Protein AF-A0A239CK27-F1 (afdb_monomer_lite)

Foldseek 3Di:
DDDDPPVCVLVVLVVLLVLLLLQLLLLVAFAADDPVPDDPSHPADDLVCLVVLVVSLVSLLVSVCVVVVHDPVPVVVSVVSCVQFADCVGSSRGDPNVVNRSVRSSVRSVVSCCVQCVDDDPDPVRVVVSSVVSSVVSNVVD

Organism: NCBI:txid312168

Structure (mmCIF, N/CA/C/O backbone):
data_AF-A0A239CK27-F1
#
_entry.id   AF-A0A239CK27-F1
#
loop_
_atom_site.group_PDB
_atom_site.id
_atom_site.type_symbol
_atom_site.label_atom_id
_atom_site.label_alt_id
_atom_site.label_comp_id
_atom_site.label_asym_id
_atom_site.label_entity_id
_atom_site.label_seq_id
_atom_site.pdbx_PDB_ins_code
_atom_site.Cartn_x
_atom_site.Cartn_y
_atom_site.Cartn_z
_atom_site.occupancy
_atom_site.B_iso_or_equiv
_atom_site.auth_seq_id
_atom_site.auth_comp_id
_atom_site.auth_asym_id
_atom_site.auth_atom_id
_atom_site.pdbx_PDB_model_num
ATOM 1 N N . MET A 1 1 ? 7.963 12.873 -31.498 1.00 40.75 1 MET A N 1
ATOM 2 C CA . MET A 1 1 ? 8.074 13.299 -30.086 1.00 40.75 1 MET A CA 1
ATOM 3 C C . MET A 1 1 ? 6.737 13.014 -29.430 1.00 40.75 1 MET A C 1
ATOM 5 O O . MET A 1 1 ? 5.751 13.604 -29.847 1.00 40.75 1 MET A O 1
ATOM 9 N N . PHE A 1 2 ? 6.689 12.071 -28.492 1.00 43.47 2 PHE A N 1
ATOM 10 C CA . PHE A 1 2 ? 5.472 11.770 -27.738 1.00 43.47 2 PHE A CA 1
ATOM 11 C C . PHE A 1 2 ? 5.367 12.766 -26.581 1.00 43.47 2 PHE A C 1
ATOM 13 O O . PHE A 1 2 ? 6.367 13.045 -25.922 1.00 43.47 2 PHE A O 1
ATOM 20 N N . ARG A 1 3 ? 4.195 13.371 -26.395 1.00 46.59 3 ARG A N 1
ATOM 21 C CA . ARG A 1 3 ? 3.921 14.337 -25.328 1.00 46.59 3 ARG A CA 1
ATOM 22 C C . ARG A 1 3 ? 2.585 13.979 -24.706 1.00 46.59 3 ARG A C 1
ATOM 24 O O . ARG A 1 3 ? 1.640 13.694 -25.437 1.00 46.59 3 ARG A O 1
ATOM 31 N N . LEU A 1 4 ? 2.529 14.021 -23.386 1.00 59.88 4 LEU A N 1
ATOM 32 C CA . LEU A 1 4 ? 1.297 13.897 -22.623 1.00 59.88 4 LEU A CA 1
ATOM 33 C C . LEU A 1 4 ? 0.959 15.251 -21.978 1.00 59.88 4 LEU A C 1
ATOM 35 O O . LEU A 1 4 ? 1.848 16.101 -21.846 1.00 59.88 4 LEU A O 1
ATOM 39 N N . PRO A 1 5 ? -0.313 15.485 -21.616 1.00 67.62 5 PRO A N 1
ATOM 40 C CA . PRO A 1 5 ? -0.702 16.625 -20.792 1.00 67.62 5 PRO A CA 1
ATOM 41 C C . PRO A 1 5 ? 0.035 16.608 -19.448 1.00 67.62 5 PRO A C 1
ATOM 43 O O . PRO A 1 5 ? 0.343 15.538 -18.931 1.00 67.62 5 PRO A O 1
ATOM 46 N N . LYS A 1 6 ? 0.264 17.783 -18.846 1.00 66.88 6 LYS A N 1
ATOM 47 C CA . LYS A 1 6 ? 0.892 17.889 -17.513 1.00 66.88 6 LYS A CA 1
ATOM 48 C C . LYS A 1 6 ? 0.132 17.120 -16.427 1.00 66.88 6 LYS A C 1
ATOM 50 O O . LYS A 1 6 ? 0.741 16.724 -15.443 1.00 66.88 6 LYS A O 1
ATOM 55 N N . GLU A 1 7 ? -1.176 16.909 -16.587 1.00 62.81 7 GLU A N 1
ATO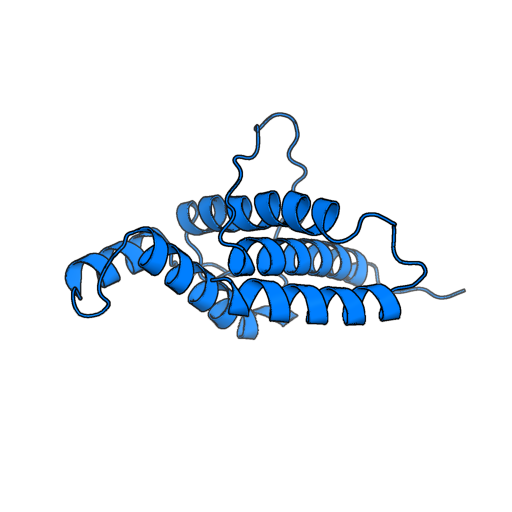M 56 C CA . GLU A 1 7 ? -1.960 16.119 -15.630 1.00 62.81 7 GLU A CA 1
ATOM 57 C C . GLU A 1 7 ? -1.492 14.653 -15.557 1.00 62.81 7 GLU A C 1
ATOM 59 O O . GLU A 1 7 ? -1.537 14.046 -14.486 1.00 62.81 7 GLU A O 1
ATOM 64 N N . ALA A 1 8 ? -0.970 14.105 -16.661 1.00 60.84 8 ALA A N 1
ATOM 65 C CA . ALA A 1 8 ? -0.536 12.713 -16.744 1.00 60.84 8 ALA A CA 1
ATOM 66 C C . ALA A 1 8 ? 0.706 12.399 -15.891 1.00 60.84 8 ALA A C 1
ATOM 68 O O . ALA A 1 8 ? 0.901 11.241 -15.534 1.00 60.84 8 ALA A O 1
ATOM 69 N N . ASP A 1 9 ? 1.518 13.397 -15.514 1.00 66.50 9 ASP A N 1
ATOM 70 C CA . ASP A 1 9 ? 2.683 13.184 -14.637 1.00 66.50 9 ASP A CA 1
ATOM 71 C C . ASP A 1 9 ? 2.257 12.576 -13.287 1.00 66.50 9 ASP A C 1
ATOM 73 O O . ASP A 1 9 ? 2.925 11.694 -12.755 1.00 66.50 9 ASP A O 1
ATOM 77 N N . THR A 1 10 ? 1.084 12.971 -12.778 1.00 63.69 10 THR A N 1
ATOM 78 C CA . THR A 1 10 ? 0.531 12.442 -11.519 1.00 63.69 10 THR A CA 1
ATOM 79 C C . THR A 1 10 ? -0.054 11.036 -11.643 1.00 63.69 10 THR A C 1
ATOM 81 O O . THR A 1 10 ? -0.171 10.326 -10.643 1.00 63.69 10 THR A O 1
ATOM 84 N N . TRP A 1 11 ? -0.412 10.614 -12.859 1.00 65.88 11 TRP A N 1
ATOM 85 C CA . TRP A 1 11 ? -0.921 9.266 -13.114 1.00 65.88 11 TRP A CA 1
ATOM 86 C C . TRP A 1 11 ? 0.196 8.236 -12.951 1.00 65.88 11 TRP A C 1
ATOM 88 O O . TRP A 1 11 ? -0.001 7.238 -12.264 1.00 65.88 11 TRP A O 1
ATOM 98 N N . PHE A 1 12 ? 1.394 8.536 -13.465 1.00 71.62 12 PHE A N 1
ATOM 99 C CA . PHE A 1 12 ? 2.560 7.663 -13.310 1.00 71.62 12 PHE A CA 1
ATOM 100 C C . PHE A 1 12 ? 2.984 7.499 -11.845 1.00 71.62 12 PHE A C 1
ATOM 102 O O . PHE A 1 12 ? 3.342 6.396 -11.433 1.00 71.62 12 PHE A O 1
ATOM 109 N N . ASP A 1 13 ? 2.900 8.563 -11.042 1.00 75.44 13 ASP A N 1
ATOM 110 C CA . ASP A 1 13 ? 3.188 8.487 -9.606 1.00 75.44 13 ASP A CA 1
ATOM 111 C C . ASP A 1 13 ? 2.176 7.581 -8.874 1.00 75.44 13 ASP A C 1
ATOM 113 O O . ASP A 1 13 ? 2.559 6.782 -8.011 1.00 75.44 13 ASP A O 1
ATOM 117 N N . PHE A 1 14 ? 0.891 7.638 -9.253 1.00 80.94 14 PHE A N 1
ATOM 118 C CA . PHE A 1 14 ? -0.123 6.737 -8.701 1.00 80.94 14 PHE A CA 1
ATOM 119 C C . PHE A 1 14 ? 0.068 5.284 -9.133 1.00 80.94 14 PHE A C 1
ATOM 121 O O . PHE A 1 14 ? -0.070 4.390 -8.301 1.00 80.94 14 PHE A O 1
ATOM 128 N N . ASP A 1 15 ? 0.435 5.041 -10.390 1.00 83.81 15 ASP A N 1
ATOM 129 C CA . ASP A 1 15 ? 0.707 3.694 -10.893 1.00 83.81 15 ASP A CA 1
ATOM 130 C C . ASP A 1 15 ? 1.864 3.046 -10.120 1.00 83.81 15 ASP A C 1
ATOM 132 O O . ASP A 1 15 ? 1.749 1.909 -9.658 1.00 83.81 15 ASP A O 1
ATOM 136 N N . ILE A 1 16 ? 2.957 3.790 -9.899 1.00 86.81 16 ILE A N 1
ATOM 137 C CA . ILE A 1 16 ? 4.102 3.328 -9.100 1.00 86.81 16 ILE A CA 1
ATOM 138 C C . ILE A 1 16 ? 3.652 2.970 -7.682 1.00 86.81 16 ILE A C 1
ATOM 140 O O . ILE A 1 16 ? 3.948 1.875 -7.195 1.00 86.81 16 ILE A O 1
ATOM 144 N N . TYR A 1 17 ? 2.915 3.868 -7.025 1.00 88.25 17 TYR A N 1
ATOM 145 C CA . TYR A 1 17 ? 2.379 3.610 -5.691 1.00 88.25 17 TYR A CA 1
ATOM 146 C C . TYR A 1 17 ? 1.486 2.365 -5.668 1.00 88.25 17 TYR A C 1
ATOM 148 O O . TYR A 1 17 ? 1.614 1.534 -4.770 1.00 88.25 17 TYR A O 1
ATOM 156 N N . TYR A 1 18 ? 0.607 2.214 -6.659 1.00 90.31 18 TYR A N 1
ATOM 157 C CA . TYR A 1 18 ? -0.327 1.101 -6.756 1.00 90.31 18 TYR A CA 1
ATOM 158 C C . TYR A 1 18 ? 0.397 -0.241 -6.913 1.00 90.31 18 TYR A C 1
ATOM 160 O O . TYR A 1 18 ? 0.086 -1.180 -6.180 1.00 90.31 18 TYR A O 1
ATOM 168 N N . PHE A 1 19 ? 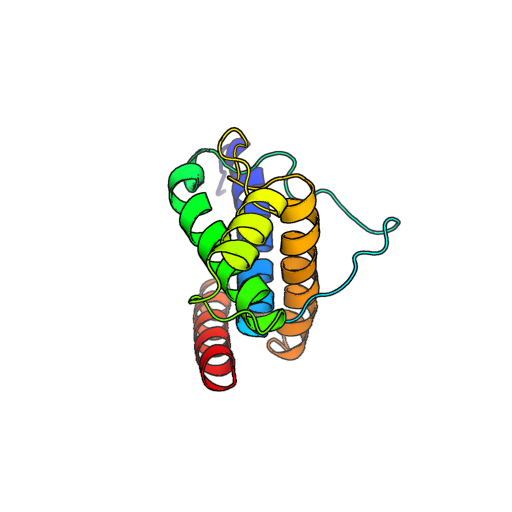1.400 -0.342 -7.791 1.00 92.81 19 PHE A N 1
ATOM 169 C CA . PHE A 1 19 ? 2.180 -1.576 -7.945 1.00 92.81 19 PHE A CA 1
ATOM 170 C C . PHE A 1 19 ? 2.912 -1.961 -6.655 1.00 92.81 19 PHE A C 1
ATOM 172 O O . PHE A 1 19 ? 2.864 -3.125 -6.246 1.00 92.81 19 PHE A O 1
ATOM 179 N N . CYS A 1 20 ? 3.528 -0.990 -5.978 1.00 93.50 20 CYS A N 1
ATOM 180 C CA . CYS A 1 20 ? 4.139 -1.205 -4.669 1.00 93.50 20 CYS A CA 1
ATOM 181 C C . CYS A 1 20 ? 3.094 -1.672 -3.643 1.00 93.50 20 CYS A C 1
ATOM 183 O O . CYS A 1 20 ? 3.282 -2.679 -2.966 1.00 93.50 20 CYS A O 1
ATOM 185 N N . LEU A 1 21 ? 1.949 -0.995 -3.561 1.00 93.88 21 LEU A N 1
ATOM 186 C CA . LEU A 1 21 ? 0.882 -1.350 -2.631 1.00 93.88 21 LEU A CA 1
ATOM 187 C C . LEU A 1 21 ? 0.382 -2.783 -2.838 1.00 93.88 21 LEU A C 1
ATOM 189 O O . LEU A 1 21 ? 0.272 -3.536 -1.871 1.00 93.88 21 LEU A O 1
ATOM 193 N N . ILE A 1 22 ? 0.097 -3.173 -4.081 1.00 95.25 22 ILE A N 1
ATOM 194 C CA . ILE A 1 22 ? -0.391 -4.517 -4.401 1.00 95.25 22 ILE A CA 1
ATOM 195 C C . ILE A 1 22 ? 0.654 -5.581 -4.043 1.00 95.25 22 ILE A C 1
ATOM 197 O O . ILE A 1 22 ? 0.298 -6.575 -3.412 1.00 95.25 22 ILE A O 1
ATOM 201 N N . ALA A 1 23 ? 1.937 -5.356 -4.343 1.00 95.69 23 ALA A N 1
ATOM 202 C CA . ALA A 1 23 ? 3.008 -6.277 -3.955 1.00 95.69 23 ALA A CA 1
ATOM 203 C C . ALA A 1 23 ? 3.085 -6.469 -2.428 1.00 95.69 23 ALA A C 1
ATOM 205 O O . ALA A 1 23 ? 3.135 -7.600 -1.936 1.00 95.69 23 ALA A O 1
ATOM 206 N N . GLY A 1 24 ? 3.026 -5.369 -1.670 1.00 95.00 24 GLY A N 1
ATOM 207 C CA . GLY A 1 24 ? 3.059 -5.401 -0.209 1.00 95.00 24 GLY A CA 1
ATOM 208 C C . GLY A 1 24 ? 1.827 -6.060 0.409 1.00 95.00 24 GLY A C 1
ATOM 209 O O . GLY A 1 24 ? 1.964 -6.884 1.312 1.00 95.00 24 GLY A O 1
ATOM 210 N N . LEU A 1 25 ? 0.625 -5.755 -0.092 1.00 95.00 25 LEU A N 1
ATOM 211 C CA . LEU A 1 25 ? -0.624 -6.376 0.363 1.00 95.00 25 LEU A CA 1
ATOM 212 C C . LEU A 1 25 ? -0.660 -7.876 0.061 1.00 95.00 25 LEU A C 1
ATOM 214 O O . LEU A 1 25 ? -1.043 -8.658 0.935 1.00 95.00 25 LEU A O 1
ATOM 218 N N . SER A 1 26 ? -0.227 -8.286 -1.135 1.00 94.50 26 SER A N 1
ATOM 219 C CA . SER A 1 26 ? -0.151 -9.699 -1.509 1.00 94.50 26 SER A CA 1
ATOM 220 C C . SER A 1 26 ? 0.786 -10.465 -0.583 1.00 94.50 26 SER A C 1
ATOM 222 O O . SER A 1 26 ? 0.343 -11.433 0.027 1.00 94.50 26 SER A O 1
ATOM 224 N N . LYS A 1 27 ? 2.018 -9.984 -0.352 1.00 94.44 27 LYS A N 1
ATOM 225 C CA . LYS A 1 27 ? 2.933 -10.625 0.614 1.00 94.44 27 LYS A CA 1
ATOM 226 C C . LYS A 1 27 ? 2.474 -10.473 2.069 1.00 94.44 27 LYS A C 1
ATOM 228 O O . LYS A 1 27 ? 2.846 -11.259 2.931 1.00 94.44 27 LYS A O 1
ATOM 233 N N . GLY A 1 28 ? 1.684 -9.445 2.370 1.00 94.00 28 GLY A N 1
ATOM 234 C CA . GLY A 1 28 ? 1.387 -9.035 3.739 1.00 94.00 28 GLY A CA 1
ATOM 235 C C . GLY A 1 28 ? 2.567 -8.371 4.447 1.00 94.00 28 GLY A C 1
ATOM 236 O O . GLY A 1 28 ? 2.606 -8.375 5.677 1.00 94.00 28 GLY A O 1
ATOM 237 N N . LEU A 1 29 ? 3.516 -7.791 3.713 1.00 93.88 29 LEU A N 1
ATOM 238 C CA . LEU A 1 29 ? 4.683 -7.128 4.292 1.00 93.88 29 LEU A CA 1
ATOM 239 C C . LEU A 1 29 ? 4.372 -5.657 4.591 1.00 93.88 29 LEU A C 1
ATOM 241 O O . LEU A 1 29 ? 3.906 -4.927 3.720 1.00 93.88 29 LEU A O 1
ATOM 245 N N . LYS A 1 30 ? 4.634 -5.229 5.830 1.00 92.94 30 LYS A N 1
ATOM 246 C CA . LYS A 1 30 ? 4.542 -3.826 6.254 1.00 92.94 30 LYS A CA 1
ATOM 247 C C . LYS A 1 30 ? 5.917 -3.373 6.681 1.00 92.94 30 LYS A C 1
ATOM 249 O O . LYS A 1 30 ? 6.503 -4.010 7.546 1.00 92.94 30 LYS A O 1
ATOM 254 N N . GLU A 1 31 ? 6.346 -2.235 6.165 1.00 91.06 31 GLU A N 1
ATOM 255 C CA . GLU A 1 31 ? 7.614 -1.635 6.552 1.00 91.06 31 GLU A CA 1
ATOM 256 C C . GLU A 1 31 ? 7.419 -0.193 6.980 1.00 91.06 31 GLU A C 1
ATOM 258 O O . GLU A 1 31 ? 6.728 0.589 6.319 1.00 91.06 31 GLU A O 1
ATOM 263 N N . ALA A 1 32 ? 8.027 0.166 8.108 1.00 85.50 32 ALA A N 1
ATOM 264 C CA . ALA A 1 32 ? 7.984 1.532 8.600 1.00 85.50 32 ALA A CA 1
ATOM 265 C C . ALA A 1 32 ? 8.735 2.457 7.635 1.00 85.50 32 ALA A C 1
ATOM 267 O O . ALA A 1 32 ? 9.805 2.119 7.137 1.00 85.50 32 ALA A O 1
ATOM 268 N N . MET A 1 33 ? 8.181 3.642 7.391 1.00 72.38 33 MET A N 1
ATOM 269 C CA . MET A 1 33 ? 8.884 4.690 6.658 1.00 72.38 33 MET A CA 1
ATOM 270 C C . MET A 1 33 ? 9.615 5.589 7.663 1.00 72.38 33 MET A C 1
ATOM 272 O O . MET A 1 33 ? 8.943 6.261 8.453 1.00 72.38 33 MET A O 1
ATOM 276 N N . PRO A 1 34 ? 10.958 5.618 7.683 1.00 65.94 34 PRO A N 1
ATOM 277 C CA . PRO A 1 34 ? 11.684 6.602 8.473 1.00 65.94 34 PRO A CA 1
ATOM 278 C C . PRO A 1 34 ? 11.394 8.002 7.913 1.00 65.94 34 PRO A C 1
ATOM 280 O O . PRO A 1 34 ? 11.600 8.266 6.732 1.00 65.94 34 PRO A O 1
ATOM 283 N N . GLY A 1 35 ? 10.895 8.906 8.761 1.00 59.38 35 GLY A N 1
ATOM 284 C CA . GLY A 1 35 ? 10.354 10.210 8.344 1.00 59.38 35 GLY A CA 1
ATOM 285 C C . GLY A 1 35 ? 11.343 11.166 7.661 1.00 59.38 35 GLY A C 1
ATOM 286 O O . GLY A 1 35 ? 10.920 12.196 7.150 1.00 59.38 35 GLY A O 1
ATOM 287 N N . SER A 1 36 ? 12.639 10.847 7.637 1.00 55.91 36 SER A N 1
ATOM 288 C CA . SER A 1 36 ? 13.686 11.651 6.996 1.00 55.91 36 SER A CA 1
ATOM 289 C C . SER A 1 36 ? 13.873 11.376 5.498 1.00 55.91 36 SER A C 1
ATOM 291 O O . SER A 1 36 ? 14.532 12.170 4.835 1.00 55.91 36 SER A O 1
ATOM 293 N N . GLU A 1 37 ? 13.308 10.290 4.954 1.00 56.44 37 GLU A N 1
ATOM 294 C CA . GLU A 1 37 ? 13.497 9.873 3.548 1.00 56.44 37 GLU A CA 1
ATOM 295 C C . GLU A 1 37 ? 12.169 9.592 2.823 1.00 56.44 37 GLU A C 1
ATOM 297 O O . GLU A 1 37 ? 12.077 8.722 1.958 1.00 56.44 37 GLU A O 1
ATOM 302 N N . VAL A 1 38 ? 11.109 10.325 3.171 1.00 60.25 38 VAL A N 1
ATOM 303 C CA . VAL A 1 38 ? 9.798 10.174 2.529 1.00 60.25 38 VAL A CA 1
ATOM 304 C C . VAL A 1 38 ? 9.595 11.300 1.525 1.00 60.25 38 VAL A C 1
ATOM 306 O O . VAL A 1 38 ? 9.557 12.473 1.886 1.00 60.25 38 VAL A O 1
ATOM 309 N N . ARG A 1 39 ? 9.453 10.942 0.247 1.00 58.28 39 ARG A N 1
ATOM 310 C CA . ARG A 1 39 ? 8.885 11.837 -0.762 1.00 58.28 39 ARG A CA 1
ATOM 311 C C . ARG A 1 39 ? 7.384 11.590 -0.805 1.00 58.28 39 ARG A C 1
ATOM 313 O O . ARG A 1 39 ? 6.968 10.451 -1.010 1.00 58.28 39 ARG A O 1
ATOM 320 N N . ASP A 1 40 ? 6.589 12.646 -0.678 1.00 59.72 40 ASP A N 1
ATOM 321 C CA . ASP A 1 40 ? 5.163 12.570 -0.985 1.00 59.72 40 ASP A CA 1
ATOM 322 C C . ASP A 1 40 ? 5.012 12.230 -2.472 1.00 59.72 40 ASP A C 1
ATOM 324 O O . ASP A 1 40 ? 5.235 13.072 -3.343 1.00 59.72 40 ASP A O 1
ATOM 328 N N . LEU A 1 41 ? 4.708 10.965 -2.772 1.00 53.91 41 LEU A N 1
ATOM 329 C CA . LEU A 1 41 ? 4.473 10.514 -4.145 1.00 53.91 41 LEU A CA 1
ATOM 330 C C . LEU A 1 41 ? 3.133 11.045 -4.666 1.00 53.91 41 LEU A C 1
ATOM 332 O O . LEU A 1 41 ? 3.015 11.389 -5.833 1.00 53.91 41 LEU A O 1
ATOM 336 N N . ILE A 1 42 ? 2.121 11.137 -3.798 1.00 59.09 42 ILE A N 1
ATOM 337 C CA . ILE A 1 42 ? 0.762 11.529 -4.171 1.00 59.09 42 ILE A CA 1
ATOM 338 C C . ILE A 1 42 ? 0.208 12.477 -3.107 1.00 59.09 42 ILE A C 1
ATOM 340 O O . ILE A 1 42 ? -0.146 12.058 -2.009 1.00 59.09 42 ILE A O 1
ATOM 344 N N . LEU A 1 43 ? 0.072 13.759 -3.449 1.00 57.53 43 LEU A N 1
ATOM 345 C CA . LEU A 1 43 ? -0.583 14.742 -2.575 1.00 57.53 43 LEU A CA 1
ATOM 346 C C . LEU A 1 43 ? -2.110 14.554 -2.533 1.00 57.53 43 LEU A C 1
ATOM 348 O O . LEU A 1 43 ? -2.764 15.016 -1.598 1.00 57.53 43 LEU A O 1
ATOM 352 N N . ARG A 1 44 ? -2.699 13.923 -3.563 1.00 63.91 44 ARG A N 1
ATOM 353 C CA . ARG A 1 44 ? -4.146 13.674 -3.690 1.00 63.91 44 ARG A CA 1
ATOM 354 C C . ARG A 1 44 ? -4.424 12.394 -4.470 1.00 63.91 44 ARG A C 1
ATOM 356 O O . ARG A 1 44 ? -3.918 12.236 -5.573 1.00 63.91 44 ARG A O 1
ATOM 363 N N . PHE A 1 45 ? -5.277 11.528 -3.926 1.00 69.19 45 PHE A N 1
ATOM 364 C CA . PHE A 1 45 ? -5.778 10.350 -4.637 1.00 69.19 45 PHE A CA 1
ATOM 365 C C . PHE A 1 45 ? -6.422 10.775 -5.979 1.00 69.19 45 PHE A C 1
ATOM 367 O O . PHE A 1 45 ? -7.282 11.667 -5.947 1.00 69.19 45 PHE A O 1
ATOM 374 N N . PRO A 1 46 ? -6.040 10.195 -7.136 1.00 75.88 46 PRO A N 1
ATOM 375 C CA . PRO A 1 46 ? -6.557 10.637 -8.432 1.00 75.88 46 PRO A CA 1
ATOM 376 C C . PRO A 1 46 ? -8.073 10.445 -8.526 1.00 75.88 46 PRO A C 1
ATOM 378 O O . PRO A 1 46 ? -8.607 9.398 -8.146 1.00 75.88 46 PRO A O 1
ATOM 381 N N . GLN A 1 47 ? -8.791 11.460 -9.015 1.00 74.06 47 GLN A N 1
ATOM 382 C CA . GLN A 1 47 ? -10.259 11.433 -9.044 1.00 74.06 47 GLN A CA 1
ATOM 383 C C . GLN A 1 47 ? -10.797 10.336 -9.966 1.00 74.06 47 GLN A C 1
ATOM 385 O O . GLN A 1 47 ? -11.832 9.735 -9.680 1.00 74.06 47 GLN A O 1
ATOM 390 N N . GLU A 1 48 ? -10.067 10.050 -11.035 1.00 75.75 48 GLU A N 1
ATOM 391 C CA . GLU A 1 48 ? -10.357 9.044 -12.048 1.00 75.75 48 GLU A CA 1
ATOM 392 C C . GLU A 1 48 ? -10.426 7.636 -11.445 1.00 75.75 48 GLU A C 1
ATOM 394 O O . GLU A 1 48 ? -11.207 6.803 -11.905 1.00 75.75 48 GLU A O 1
ATOM 399 N N . TYR A 1 49 ? -9.678 7.393 -10.362 1.00 75.25 49 TYR A N 1
ATOM 400 C CA . TYR A 1 49 ? -9.646 6.111 -9.661 1.00 75.25 49 TYR A CA 1
ATOM 401 C C . TYR A 1 49 ? -10.571 6.052 -8.438 1.00 75.25 49 TYR A C 1
ATOM 403 O O . TYR A 1 49 ? -10.545 5.085 -7.670 1.00 75.25 49 TYR A O 1
ATOM 411 N N . ARG A 1 50 ? -11.399 7.081 -8.201 1.00 76.88 50 ARG A N 1
ATOM 412 C CA . ARG A 1 50 ? -12.242 7.168 -6.992 1.00 76.88 50 ARG A CA 1
ATOM 413 C C . ARG A 1 50 ? -13.243 6.016 -6.881 1.00 76.88 50 ARG A C 1
ATOM 415 O O . ARG A 1 50 ? -13.614 5.639 -5.773 1.00 76.88 50 ARG A O 1
ATOM 422 N N . ALA A 1 51 ? -13.671 5.433 -8.000 1.00 79.56 51 ALA A N 1
ATOM 423 C CA . ALA A 1 51 ? -14.524 4.245 -7.979 1.00 79.56 51 ALA A CA 1
ATOM 424 C C . ALA A 1 51 ? -13.767 3.008 -7.455 1.00 79.56 51 ALA A C 1
ATOM 426 O O . ALA A 1 51 ? -14.326 2.198 -6.715 1.00 79.56 51 ALA A O 1
ATOM 427 N N . GLN A 1 52 ? -12.484 2.893 -7.797 1.00 83.25 52 GLN A N 1
ATOM 428 C CA . GLN A 1 52 ? -11.593 1.791 -7.447 1.00 83.25 52 GLN A CA 1
ATOM 429 C C . GLN A 1 52 ? -11.005 1.936 -6.038 1.00 83.25 52 GLN A C 1
ATOM 431 O O . GLN A 1 52 ? -10.588 0.934 -5.458 1.00 83.25 52 GLN A O 1
ATOM 436 N N . SER A 1 53 ? -11.026 3.134 -5.438 1.00 81.12 53 SER A N 1
ATOM 437 C CA . SER A 1 53 ? -10.528 3.349 -4.070 1.00 81.12 53 SER A CA 1
ATOM 438 C C . SER A 1 53 ? -11.215 2.434 -3.054 1.00 81.12 53 SER A C 1
ATOM 440 O O . SER A 1 53 ? -10.551 1.871 -2.194 1.00 81.12 53 SER A O 1
ATOM 442 N N . LYS A 1 54 ? -12.518 2.165 -3.213 1.00 84.88 54 LYS A N 1
ATOM 443 C CA . LYS A 1 54 ? -13.257 1.215 -2.363 1.00 84.88 54 LYS A CA 1
ATOM 444 C C . LYS A 1 54 ? -12.684 -0.201 -2.414 1.00 84.88 54 LYS A C 1
ATOM 446 O O . LYS A 1 54 ? -12.668 -0.881 -1.394 1.00 84.88 54 LYS A O 1
ATOM 451 N N . ILE A 1 55 ? -12.216 -0.641 -3.582 1.00 88.12 55 ILE A N 1
ATOM 452 C CA . ILE A 1 55 ? -11.624 -1.972 -3.765 1.00 88.12 55 ILE A CA 1
ATOM 453 C C . ILE A 1 55 ? -10.273 -2.029 -3.053 1.00 88.12 55 ILE A C 1
ATOM 455 O O . ILE A 1 55 ? -10.029 -2.956 -2.287 1.00 88.12 55 ILE A O 1
ATOM 459 N N . ILE A 1 56 ? -9.428 -1.015 -3.254 1.00 87.44 56 ILE A N 1
ATOM 460 C CA . ILE A 1 56 ? -8.124 -0.903 -2.586 1.00 87.44 56 ILE A CA 1
ATOM 461 C C . ILE A 1 56 ? -8.307 -0.911 -1.065 1.00 87.44 56 ILE A C 1
ATOM 463 O O . ILE A 1 56 ? -7.673 -1.690 -0.355 1.00 87.44 56 ILE A O 1
ATOM 467 N N . THR A 1 57 ? -9.238 -0.098 -0.576 1.00 87.69 57 THR A N 1
ATOM 468 C CA . THR A 1 57 ? -9.583 0.004 0.839 1.00 87.69 57 THR A CA 1
ATOM 469 C C . THR A 1 57 ? -10.118 -1.313 1.402 1.00 87.69 57 THR A C 1
ATOM 471 O O . THR A 1 57 ? -9.727 -1.709 2.498 1.00 87.69 57 THR A O 1
ATOM 474 N N . ALA A 1 58 ? -10.959 -2.038 0.658 1.00 88.88 58 ALA A N 1
ATOM 475 C CA . ALA A 1 58 ? -11.459 -3.347 1.075 1.00 88.88 58 ALA A CA 1
ATOM 476 C C . ALA A 1 58 ? -10.344 -4.405 1.149 1.00 88.88 58 ALA A C 1
ATOM 478 O O . ALA A 1 58 ? -10.308 -5.183 2.102 1.00 88.88 58 ALA A O 1
ATOM 479 N N . LEU A 1 59 ? -9.420 -4.420 0.181 1.00 90.81 59 LEU A N 1
ATOM 480 C CA . LEU A 1 59 ? -8.261 -5.321 0.182 1.00 90.81 59 LEU A CA 1
ATOM 481 C C . LEU A 1 59 ? -7.344 -5.054 1.379 1.00 90.81 59 LEU A C 1
ATOM 483 O O . LEU A 1 59 ? -6.954 -5.987 2.080 1.00 90.81 59 LEU A O 1
ATOM 487 N N . PHE A 1 60 ? -7.047 -3.781 1.639 1.00 92.62 60 PHE A N 1
ATOM 488 C CA . PHE A 1 60 ? -6.280 -3.355 2.805 1.00 92.62 60 PHE A CA 1
ATOM 489 C C . PHE A 1 60 ? -6.959 -3.772 4.116 1.00 92.62 60 PHE A C 1
ATOM 491 O O . PHE A 1 60 ? -6.328 -4.410 4.958 1.00 92.62 60 PHE A O 1
ATOM 498 N N . LEU A 1 61 ? -8.253 -3.476 4.267 1.00 91.12 61 LEU A N 1
ATOM 499 C CA . LEU A 1 61 ? -9.007 -3.802 5.475 1.00 91.12 61 LEU A CA 1
ATOM 500 C C . LEU A 1 61 ? -9.031 -5.311 5.734 1.00 91.12 61 LEU A C 1
ATOM 502 O O . LEU A 1 61 ? -8.813 -5.736 6.865 1.00 91.12 61 LEU A O 1
ATOM 506 N N . LYS A 1 62 ? -9.256 -6.116 4.688 1.00 90.56 62 LYS A N 1
ATOM 507 C CA . LYS A 1 62 ? -9.194 -7.577 4.786 1.00 90.56 62 LYS A CA 1
ATOM 508 C C . LYS A 1 62 ? -7.837 -8.017 5.339 1.00 90.56 62 LYS A C 1
ATOM 510 O O . LYS A 1 62 ? -7.795 -8.762 6.310 1.00 90.56 62 LYS A O 1
ATOM 515 N N . LYS A 1 63 ? -6.737 -7.506 4.773 1.00 91.62 63 LYS A N 1
ATOM 516 C CA . LYS A 1 63 ? -5.383 -7.886 5.198 1.00 91.62 63 LYS A CA 1
ATOM 517 C C . LYS A 1 63 ? -5.086 -7.484 6.648 1.00 91.62 63 LYS A C 1
ATOM 519 O O . LYS A 1 63 ? -4.428 -8.239 7.360 1.00 91.62 63 LYS A O 1
ATOM 524 N N . GLU A 1 64 ? -5.575 -6.329 7.102 1.00 91.62 64 GLU A N 1
ATOM 525 C CA . GLU A 1 64 ? -5.437 -5.917 8.506 1.00 91.62 64 GLU A CA 1
ATOM 526 C C . GLU A 1 64 ? -6.247 -6.809 9.453 1.00 91.62 64 GLU A C 1
ATOM 528 O O . GLU A 1 64 ? -5.717 -7.224 10.480 1.00 91.62 64 GLU A O 1
ATOM 533 N N . LEU A 1 65 ? -7.492 -7.148 9.105 1.00 90.06 65 LEU A N 1
ATOM 534 C CA . LEU A 1 65 ? -8.318 -8.058 9.906 1.00 90.06 65 LEU A CA 1
ATOM 535 C C . LEU A 1 65 ? -7.681 -9.450 10.014 1.00 90.06 65 LEU A C 1
ATOM 537 O O . LEU A 1 65 ? -7.582 -9.985 11.121 1.00 90.06 65 LEU A O 1
ATOM 541 N N . ASP A 1 66 ? -7.177 -9.980 8.895 1.00 88.69 66 ASP A N 1
ATOM 542 C CA . ASP A 1 66 ? -6.464 -11.260 8.846 1.00 88.69 66 ASP A CA 1
ATOM 543 C C . ASP A 1 66 ? -5.233 -11.232 9.773 1.00 88.69 66 ASP A C 1
ATOM 545 O O . ASP A 1 66 ? -5.034 -12.137 10.584 1.00 88.69 66 ASP A O 1
ATOM 549 N N . LYS A 1 67 ? -4.434 -10.153 9.733 1.00 86.38 67 LYS A N 1
ATOM 550 C CA . LYS A 1 67 ? -3.265 -9.981 10.617 1.00 86.38 67 LYS A CA 1
ATOM 551 C C . LYS A 1 67 ? -3.613 -9.859 12.095 1.00 86.38 67 LYS A C 1
ATOM 553 O O . LYS A 1 67 ? -2.822 -10.275 12.937 1.00 86.38 67 LYS A O 1
ATOM 558 N N . MET A 1 68 ? -4.754 -9.258 12.418 1.00 85.50 68 MET A N 1
ATOM 559 C CA . MET A 1 68 ? -5.224 -9.143 13.798 1.00 85.50 68 MET A CA 1
ATOM 560 C C . MET A 1 68 ? -5.804 -10.464 14.327 1.00 85.50 68 MET A C 1
ATOM 562 O O . MET A 1 68 ? -6.127 -10.544 15.510 1.00 85.50 68 MET A O 1
ATOM 566 N N . GLY A 1 69 ? -5.949 -11.492 13.479 1.00 85.06 69 GLY A N 1
ATOM 567 C CA . GLY A 1 69 ? -6.591 -12.756 13.846 1.00 85.06 69 GLY A CA 1
ATOM 568 C C . GLY A 1 69 ? -8.073 -12.586 14.191 1.00 85.06 69 GLY A C 1
ATOM 569 O O . GLY A 1 69 ? -8.637 -13.397 14.925 1.00 85.06 69 GLY A O 1
ATOM 570 N N . VAL A 1 70 ? -8.699 -11.508 13.712 1.00 80.69 70 VAL A N 1
ATOM 571 C CA . VAL A 1 70 ? -10.090 -11.179 14.027 1.00 80.69 70 VAL A CA 1
ATOM 572 C C . VAL A 1 70 ? -10.994 -12.018 13.141 1.00 80.69 70 VAL A C 1
ATOM 574 O O . VAL A 1 70 ? -10.997 -11.872 11.919 1.00 80.69 70 VAL A O 1
ATOM 577 N N . SER A 1 71 ? -11.803 -12.878 13.760 1.00 79.06 71 SER A N 1
ATOM 578 C CA . SER A 1 71 ? -12.888 -13.544 13.043 1.00 79.06 71 SER A CA 1
ATOM 579 C C . SER A 1 71 ? -13.881 -12.500 12.538 1.00 79.06 71 SER A C 1
ATOM 581 O O . SER A 1 71 ? -14.305 -11.622 13.290 1.00 79.06 71 SER A O 1
ATOM 583 N N . LEU A 1 72 ? -14.323 -12.635 11.286 1.00 76.69 72 LEU A N 1
ATOM 584 C CA . LEU A 1 72 ? -15.385 -11.794 10.718 1.00 76.69 72 LEU A CA 1
ATOM 585 C C . LEU A 1 72 ? -16.720 -11.928 11.475 1.00 76.69 72 LEU A C 1
ATOM 587 O O . LEU A 1 72 ? -17.614 -11.095 11.317 1.00 76.69 72 LEU A O 1
ATOM 591 N N . GLU A 1 73 ? -16.858 -12.962 12.305 1.00 81.75 73 GLU A N 1
ATOM 592 C CA . GLU A 1 73 ? -18.004 -13.166 13.190 1.00 81.75 73 GLU A CA 1
ATOM 593 C C . GLU A 1 73 ? -17.993 -12.210 14.393 1.00 81.75 73 GLU A C 1
ATOM 595 O O . GLU A 1 73 ? -19.059 -11.874 14.918 1.00 81.75 73 GLU A O 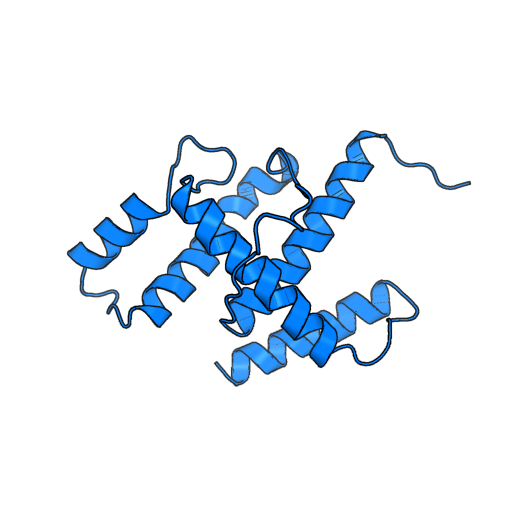1
ATOM 600 N N . ASP A 1 74 ? -16.821 -11.697 14.787 1.00 85.69 74 ASP A N 1
ATOM 601 C CA . ASP A 1 74 ? -16.695 -10.656 15.807 1.00 85.69 74 ASP A CA 1
ATOM 602 C C . ASP A 1 74 ? -17.030 -9.283 15.214 1.00 85.69 74 ASP A C 1
ATOM 604 O O . ASP A 1 74 ? -16.184 -8.434 14.915 1.00 85.69 74 ASP A O 1
ATOM 608 N N . ARG A 1 75 ? -18.337 -9.060 15.061 1.00 86.56 75 ARG A N 1
ATOM 609 C CA . ARG A 1 75 ? -18.899 -7.828 14.500 1.00 86.56 75 ARG A CA 1
ATOM 610 C C . ARG A 1 75 ? -18.435 -6.575 15.233 1.00 86.56 75 ARG A C 1
ATOM 612 O O . ARG A 1 75 ? -18.369 -5.519 14.607 1.00 86.56 75 ARG A O 1
ATOM 619 N N . LYS A 1 76 ? -18.156 -6.665 16.537 1.00 89.06 76 LYS A N 1
ATOM 620 C CA . LYS A 1 76 ? -17.737 -5.504 17.323 1.00 89.06 76 LYS A CA 1
ATOM 621 C C . LYS A 1 76 ? -16.331 -5.084 16.909 1.00 89.06 76 LYS A C 1
ATOM 623 O O . LYS A 1 76 ? -16.151 -3.942 16.490 1.00 89.06 76 LYS A O 1
ATOM 628 N N . THR A 1 77 ? -15.383 -6.015 16.944 1.00 85.31 77 THR A N 1
ATOM 629 C CA . THR A 1 77 ? -13.985 -5.745 16.585 1.00 85.31 77 THR A CA 1
ATOM 630 C C . THR A 1 77 ? -13.853 -5.362 15.112 1.00 85.31 77 THR A C 1
ATOM 632 O O . THR A 1 77 ? -13.160 -4.402 14.781 1.00 85.31 77 THR A O 1
ATOM 635 N N . VAL A 1 78 ? -14.600 -6.016 14.216 1.00 86.62 78 VAL A N 1
ATOM 636 C CA . VAL A 1 78 ? -14.660 -5.624 12.797 1.00 86.62 78 VAL A CA 1
ATOM 637 C C . VAL A 1 78 ? -15.139 -4.177 12.640 1.00 86.62 78 VAL A C 1
ATOM 639 O O . VAL A 1 78 ? -14.540 -3.400 11.896 1.00 86.62 78 VAL A O 1
ATOM 642 N N . HIS A 1 79 ? -16.202 -3.786 13.346 1.00 88.19 79 HIS A N 1
ATOM 643 C CA . HIS A 1 79 ? -16.756 -2.438 13.244 1.00 88.19 79 HIS A CA 1
ATOM 644 C C . HIS A 1 79 ? -15.817 -1.366 13.817 1.00 88.19 79 HIS A C 1
ATOM 646 O O . HIS A 1 79 ? -15.715 -0.276 13.254 1.00 88.19 79 HIS A O 1
ATOM 652 N N . GLU A 1 80 ? -15.110 -1.669 14.907 1.00 90.12 80 GLU A N 1
ATOM 653 C CA . GLU A 1 80 ? -14.083 -0.790 15.479 1.00 90.12 80 GLU A CA 1
ATOM 654 C C . GLU A 1 80 ? -12.901 -0.606 14.517 1.00 90.12 80 GLU A C 1
ATOM 656 O O . GLU A 1 80 ? -12.473 0.525 14.283 1.00 90.12 80 GLU A O 1
ATOM 661 N N . THR A 1 81 ? -12.442 -1.681 13.873 1.00 87.31 81 THR A N 1
ATOM 662 C CA . THR A 1 81 ? -11.375 -1.631 12.861 1.00 87.31 81 THR A CA 1
ATOM 663 C C . THR A 1 81 ? -11.784 -0.824 11.628 1.00 87.31 81 THR A C 1
ATOM 665 O O . THR A 1 81 ? -11.014 0.015 11.157 1.00 87.31 81 THR A O 1
ATOM 668 N N . ILE A 1 82 ? -13.018 -0.997 11.141 1.00 88.31 82 ILE A N 1
ATOM 669 C CA . ILE A 1 82 ? -13.570 -0.168 10.059 1.00 88.31 82 ILE A CA 1
ATOM 670 C C . ILE A 1 82 ? -13.565 1.306 10.468 1.00 88.31 82 ILE A C 1
ATOM 672 O O . ILE A 1 82 ? -13.045 2.137 9.732 1.00 88.31 82 ILE A O 1
ATOM 676 N N . LYS A 1 83 ? -14.085 1.643 11.653 1.00 90.44 83 LYS A N 1
ATOM 677 C CA . LYS A 1 83 ? -14.106 3.030 12.145 1.00 90.44 83 LYS A CA 1
ATOM 678 C C . LYS A 1 83 ? -12.716 3.638 12.292 1.00 90.44 83 LYS A C 1
ATOM 680 O O . LYS A 1 83 ? -12.555 4.835 12.088 1.00 90.44 83 LYS A O 1
ATOM 685 N N . LYS A 1 84 ? -11.720 2.832 12.662 1.00 92.06 84 LYS A N 1
ATOM 686 C CA . LYS A 1 84 ? -10.339 3.290 12.813 1.00 92.06 84 LYS A CA 1
ATOM 687 C C . LYS A 1 84 ? -9.729 3.691 11.470 1.00 92.06 84 LYS A C 1
ATOM 689 O O . LYS A 1 84 ? -9.037 4.706 11.398 1.00 92.06 84 LYS A O 1
ATOM 694 N N . TYR A 1 85 ? -9.961 2.902 10.423 1.00 91.44 85 TYR A N 1
ATOM 695 C CA . TYR A 1 85 ? -9.230 3.036 9.162 1.00 91.44 85 TYR A CA 1
ATOM 696 C C . TYR A 1 85 ? -10.010 3.684 8.017 1.00 91.44 85 TYR A C 1
ATOM 698 O O . TYR A 1 85 ? -9.388 4.153 7.064 1.00 91.44 85 TYR A O 1
ATOM 706 N N . ILE A 1 86 ? -11.340 3.714 8.082 1.00 91.12 86 ILE A N 1
ATOM 707 C CA . ILE A 1 86 ? -12.203 4.175 6.991 1.00 91.12 86 ILE A CA 1
ATOM 708 C C . ILE A 1 86 ? -12.794 5.542 7.323 1.00 91.12 86 ILE A C 1
ATOM 710 O O . ILE A 1 86 ? -13.343 5.744 8.402 1.00 91.12 86 ILE A O 1
ATOM 714 N N . ASP A 1 87 ? -12.735 6.449 6.352 1.00 89.25 87 ASP A N 1
ATOM 715 C CA . ASP A 1 87 ? -13.430 7.738 6.371 1.00 89.25 87 ASP A CA 1
ATOM 716 C C . ASP A 1 87 ? -14.110 7.937 5.013 1.00 89.25 87 ASP A C 1
ATOM 718 O O . ASP A 1 87 ? -13.429 8.113 4.006 1.00 89.25 87 ASP A O 1
ATOM 722 N N . SER A 1 88 ? -15.444 7.868 4.969 1.00 84.50 88 SER A N 1
ATOM 723 C CA . SER A 1 88 ? -16.218 7.964 3.721 1.00 84.50 88 SER A CA 1
ATOM 724 C C . SER A 1 88 ? -16.190 9.349 3.082 1.00 84.50 88 SER A C 1
ATOM 726 O O . SER A 1 88 ? -16.479 9.475 1.890 1.00 84.50 88 SER A O 1
ATOM 728 N N . GLU A 1 89 ? -15.857 10.379 3.859 1.00 86.00 89 GLU A N 1
ATOM 729 C CA . GLU A 1 89 ? -15.784 11.754 3.372 1.00 86.00 89 GLU A CA 1
ATOM 730 C C . GLU A 1 89 ? -14.424 12.044 2.725 1.00 86.00 89 GLU A C 1
ATOM 732 O O . GLU A 1 89 ? -14.286 12.991 1.941 1.00 86.00 89 GLU A O 1
ATOM 737 N N . SER A 1 90 ? -13.417 11.202 2.987 1.00 83.19 90 SER A N 1
ATOM 738 C CA . SER A 1 90 ? -12.090 11.360 2.408 1.00 83.19 90 SER A CA 1
ATOM 739 C C . SER A 1 90 ? -12.044 10.879 0.944 1.00 83.19 90 SER A C 1
ATOM 741 O O . SER A 1 90 ? -12.716 9.915 0.562 1.00 83.19 90 SER A O 1
ATOM 743 N N . PRO A 1 91 ? -11.232 11.507 0.067 1.00 76.62 91 PRO A N 1
ATOM 744 C CA . PRO A 1 91 ? -11.131 11.100 -1.340 1.00 76.62 91 PRO A CA 1
ATOM 745 C C . PRO A 1 91 ? -10.697 9.640 -1.556 1.00 76.62 91 PRO A C 1
ATOM 747 O O . PRO A 1 91 ? -11.112 9.015 -2.534 1.00 76.62 91 PRO A O 1
ATOM 750 N N . SER A 1 92 ? -9.876 9.097 -0.650 1.00 77.56 92 SER A N 1
ATOM 751 C CA . SER A 1 92 ? -9.355 7.724 -0.691 1.00 77.56 92 SER A CA 1
ATOM 752 C C . SER A 1 92 ? -10.227 6.712 0.064 1.00 77.56 92 SER A C 1
ATOM 754 O O . SER A 1 92 ? -9.925 5.522 0.036 1.00 77.56 92 SER A O 1
ATOM 756 N N . ASN A 1 93 ? -11.306 7.151 0.722 1.00 85.00 93 ASN A N 1
ATOM 757 C CA . ASN A 1 93 ? -12.086 6.368 1.687 1.00 85.00 93 ASN A CA 1
ATOM 758 C C . ASN A 1 93 ? -11.281 5.881 2.913 1.00 85.00 93 ASN A C 1
ATOM 760 O O . ASN A 1 93 ? -11.682 4.924 3.576 1.00 85.00 93 ASN A O 1
ATOM 764 N N . LEU A 1 94 ? -10.133 6.495 3.204 1.00 88.00 94 LEU A N 1
ATOM 765 C CA . LEU A 1 94 ? -9.270 6.149 4.335 1.00 88.00 94 LEU A CA 1
ATOM 766 C C . LEU A 1 94 ? -9.154 7.319 5.308 1.00 88.00 94 LEU A C 1
ATOM 768 O O . LEU A 1 94 ? -8.971 8.464 4.880 1.00 88.00 94 LEU A O 1
ATOM 772 N N . SER A 1 95 ? -9.186 7.011 6.604 1.00 91.25 95 SER A N 1
ATOM 773 C CA . SER A 1 95 ? -8.801 7.941 7.668 1.00 91.25 95 SER A CA 1
ATOM 774 C C . SER A 1 95 ? -7.293 8.228 7.611 1.00 91.25 95 SER A C 1
ATOM 776 O O . SER A 1 95 ? -6.545 7.529 6.924 1.00 91.25 95 SER A O 1
ATOM 778 N N . GLU A 1 96 ? -6.805 9.216 8.364 1.00 87.88 96 GLU A N 1
ATOM 779 C CA . GLU A 1 96 ? -5.357 9.477 8.470 1.00 87.88 96 GLU A CA 1
ATOM 780 C C . GLU A 1 96 ? -4.570 8.246 8.940 1.00 87.88 96 GLU A C 1
ATOM 782 O O . GLU A 1 96 ? -3.484 7.952 8.444 1.00 87.88 96 GLU A O 1
ATOM 787 N N . GLU A 1 97 ? -5.132 7.501 9.889 1.00 89.94 97 GLU A N 1
ATOM 788 C CA . GLU A 1 97 ? -4.537 6.270 10.396 1.00 89.94 97 GLU A CA 1
ATOM 789 C C . GLU A 1 97 ? -4.567 5.162 9.331 1.00 89.94 97 GLU A C 1
ATOM 791 O O . GLU A 1 97 ? -3.572 4.466 9.135 1.00 89.94 97 GLU A O 1
ATOM 796 N N . GLY A 1 98 ? -5.663 5.044 8.573 1.00 90.19 98 GLY A N 1
ATOM 797 C CA . GLY A 1 98 ? -5.744 4.137 7.425 1.00 90.19 98 GLY A CA 1
ATOM 798 C C . GLY A 1 98 ? -4.690 4.452 6.363 1.00 90.19 98 GLY A C 1
ATOM 799 O O . GLY A 1 98 ? -4.033 3.544 5.860 1.00 90.19 98 GLY A O 1
ATOM 800 N N . GLN A 1 99 ? -4.461 5.737 6.082 1.00 89.00 99 GLN A N 1
ATOM 801 C CA . GLN A 1 99 ? -3.424 6.195 5.154 1.00 89.00 99 GLN A CA 1
ATOM 802 C C . GLN A 1 99 ? -2.013 5.851 5.651 1.00 89.00 99 GLN A C 1
ATOM 804 O O . GLN A 1 99 ? -1.185 5.358 4.886 1.00 89.00 99 GLN A O 1
ATOM 809 N N . LYS A 1 100 ? -1.730 6.045 6.944 1.00 88.12 100 LYS A N 1
ATOM 810 C CA . LYS A 1 100 ? -0.442 5.647 7.535 1.00 88.12 100 LYS A CA 1
ATOM 811 C C . LYS A 1 100 ? -0.204 4.147 7.406 1.00 88.12 100 LYS A C 1
ATOM 813 O O . LYS A 1 100 ? 0.884 3.735 7.007 1.00 88.12 100 LYS A O 1
ATOM 818 N N . GLU A 1 101 ? -1.205 3.331 7.721 1.00 91.00 101 GLU A N 1
ATOM 819 C CA . GLU A 1 101 ? -1.060 1.876 7.686 1.00 91.00 101 GLU A CA 1
ATOM 820 C C . GLU A 1 101 ? -0.970 1.315 6.264 1.00 91.00 101 GLU A C 1
ATOM 822 O O . GLU A 1 101 ? -0.135 0.442 6.018 1.00 91.00 101 GLU A O 1
ATOM 827 N N . ILE A 1 102 ? -1.756 1.828 5.312 1.00 91.69 102 ILE A N 1
ATOM 828 C CA . ILE A 1 102 ? -1.689 1.379 3.915 1.00 91.69 102 ILE A CA 1
ATOM 829 C C . ILE A 1 102 ? -0.353 1.764 3.261 1.00 91.69 102 ILE A C 1
ATOM 831 O O . ILE A 1 102 ? 0.217 0.982 2.501 1.00 91.69 102 ILE A O 1
ATOM 835 N N . ASN A 1 103 ? 0.224 2.913 3.630 1.00 90.94 103 ASN A N 1
ATOM 836 C CA . ASN A 1 103 ? 1.527 3.330 3.114 1.00 90.94 103 ASN A CA 1
ATOM 837 C C . ASN A 1 103 ? 2.670 2.421 3.588 1.00 90.94 103 ASN A C 1
ATOM 839 O O . ASN A 1 103 ? 3.639 2.233 2.854 1.00 90.94 103 ASN A O 1
ATOM 843 N N . LYS A 1 104 ? 2.554 1.792 4.766 1.00 92.00 104 LYS A N 1
ATOM 844 C CA . LYS A 1 104 ? 3.527 0.778 5.209 1.00 92.00 104 LYS A CA 1
ATOM 845 C C . LYS A 1 104 ? 3.523 -0.452 4.303 1.00 92.00 104 LYS A C 1
ATOM 847 O O . LYS A 1 104 ? 4.578 -1.051 4.107 1.00 92.00 104 LYS A O 1
ATOM 852 N N . TYR A 1 105 ? 2.368 -0.823 3.743 1.00 94.06 105 TYR A N 1
ATOM 853 C CA . TYR A 1 105 ? 2.299 -1.892 2.743 1.00 94.06 105 TYR A CA 1
ATOM 854 C C . TYR A 1 105 ? 2.945 -1.472 1.430 1.00 94.06 105 TYR A C 1
ATOM 856 O O . TYR A 1 105 ? 3.728 -2.238 0.885 1.00 94.06 105 TYR A O 1
ATOM 864 N N . ALA A 1 106 ? 2.688 -0.254 0.946 1.00 92.69 106 ALA A N 1
ATOM 865 C CA . ALA A 1 106 ? 3.375 0.247 -0.244 1.00 92.69 106 ALA A CA 1
ATOM 866 C C . ALA A 1 106 ? 4.903 0.246 -0.058 1.00 92.69 106 ALA A C 1
ATOM 868 O O . ALA A 1 106 ? 5.632 -0.225 -0.927 1.00 92.69 106 ALA A O 1
ATOM 869 N N . ASN A 1 107 ? 5.390 0.674 1.110 1.00 92.00 107 ASN A N 1
ATOM 870 C CA . ASN A 1 107 ? 6.813 0.625 1.434 1.00 92.00 107 ASN A CA 1
ATOM 871 C C . ASN A 1 107 ? 7.359 -0.816 1.477 1.00 92.00 107 ASN A C 1
ATOM 873 O O . ASN A 1 107 ? 8.372 -1.113 0.850 1.00 92.00 107 ASN A O 1
ATOM 877 N N . GLY A 1 108 ? 6.649 -1.739 2.135 1.00 93.19 108 GLY A N 1
ATOM 878 C CA . GLY A 1 108 ? 7.006 -3.162 2.127 1.00 93.19 108 GLY A CA 1
ATOM 879 C C . GLY A 1 108 ? 7.016 -3.756 0.716 1.00 93.19 108 GLY A C 1
ATOM 880 O O . GLY A 1 108 ? 7.885 -4.549 0.370 1.00 93.19 108 GLY A O 1
ATOM 881 N N . GLY A 1 109 ? 6.109 -3.311 -0.150 1.00 94.44 109 GLY A N 1
ATOM 882 C CA . GLY A 1 109 ? 6.052 -3.725 -1.543 1.00 94.44 109 GLY A CA 1
ATOM 883 C C . GLY A 1 109 ? 7.277 -3.354 -2.368 1.00 94.44 109 GLY A C 1
ATOM 884 O O . GLY A 1 109 ? 7.627 -4.099 -3.275 1.00 94.44 109 GLY A O 1
ATOM 885 N N . ILE A 1 110 ? 7.982 -2.268 -2.035 1.00 91.62 110 ILE A N 1
ATOM 886 C CA . ILE A 1 110 ? 9.267 -1.941 -2.673 1.00 91.62 110 ILE A CA 1
ATOM 887 C C . ILE A 1 110 ? 10.298 -3.036 -2.386 1.00 91.62 110 ILE A C 1
ATOM 889 O O . ILE A 1 110 ? 11.064 -3.396 -3.278 1.00 91.62 110 ILE A O 1
ATOM 893 N N . ILE A 1 111 ? 10.316 -3.575 -1.163 1.00 92.88 111 ILE A N 1
ATOM 894 C CA . ILE A 1 111 ? 11.209 -4.681 -0.795 1.00 92.88 111 ILE A CA 1
ATOM 895 C C . ILE A 1 111 ? 10.835 -5.928 -1.594 1.00 92.88 111 ILE A C 1
ATOM 897 O O . ILE A 1 111 ? 11.687 -6.479 -2.282 1.00 92.88 111 ILE A O 1
ATOM 901 N N . VAL A 1 112 ? 9.548 -6.2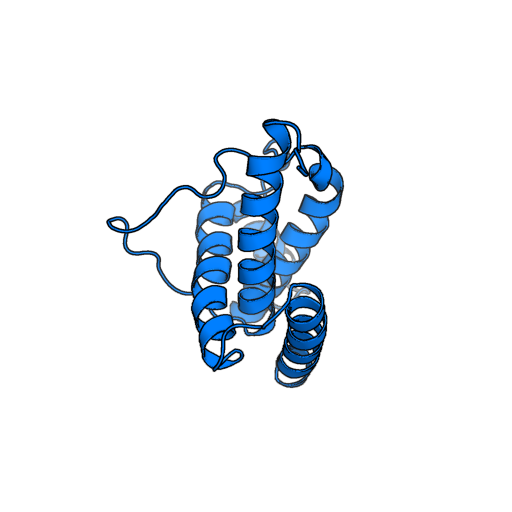90 -1.606 1.00 94.94 112 VAL A N 1
ATOM 902 C CA . VAL A 1 112 ? 9.035 -7.441 -2.372 1.00 94.94 112 VAL A CA 1
ATOM 903 C C . VAL A 1 112 ? 9.395 -7.333 -3.856 1.00 94.94 112 VAL A C 1
ATOM 905 O O . VAL A 1 112 ? 9.857 -8.297 -4.462 1.00 94.94 112 VAL A O 1
ATOM 908 N N . LEU A 1 113 ? 9.214 -6.151 -4.448 1.00 93.81 113 LEU A N 1
ATOM 909 C CA . LEU A 1 113 ? 9.550 -5.905 -5.846 1.00 93.81 113 LEU A CA 1
ATOM 910 C C . LEU A 1 113 ? 11.050 -6.054 -6.103 1.00 93.81 113 LEU A C 1
ATOM 912 O O . LEU A 1 113 ? 11.425 -6.671 -7.091 1.00 93.81 113 LEU A O 1
ATOM 916 N N . LYS A 1 114 ? 11.913 -5.523 -5.233 1.00 91.31 114 LYS A N 1
ATOM 917 C CA . LYS A 1 114 ? 13.371 -5.652 -5.389 1.00 91.31 114 LYS A CA 1
ATOM 918 C C . LYS A 1 114 ? 13.856 -7.091 -5.250 1.00 91.31 114 LYS A C 1
ATOM 920 O O . LYS A 1 114 ? 14.787 -7.474 -5.943 1.00 91.31 114 LYS A O 1
ATOM 925 N N . GLU A 1 115 ? 13.244 -7.866 -4.361 1.00 91.75 115 GLU A N 1
ATOM 926 C CA . GLU A 1 115 ? 13.577 -9.280 -4.181 1.00 91.75 115 GLU A CA 1
ATOM 927 C C . GLU A 1 115 ? 13.154 -10.120 -5.389 1.00 91.75 115 GLU A C 1
ATOM 929 O O . GLU A 1 115 ? 13.884 -11.012 -5.804 1.00 91.75 115 GLU A O 1
ATOM 934 N N . TYR A 1 116 ? 11.985 -9.835 -5.969 1.00 91.56 116 TYR A N 1
ATOM 935 C CA . TYR A 1 116 ? 11.457 -10.624 -7.081 1.00 91.56 116 TYR A CA 1
ATOM 936 C C . TYR A 1 116 ? 12.033 -10.215 -8.444 1.00 91.56 116 TYR A C 1
ATOM 938 O O . TYR A 1 116 ? 12.227 -11.049 -9.328 1.00 91.56 116 TYR A O 1
ATOM 946 N N . PHE A 1 117 ? 12.283 -8.921 -8.641 1.00 89.06 117 PHE A N 1
ATOM 947 C CA . PHE A 1 117 ? 12.895 -8.377 -9.847 1.00 89.06 117 PHE A CA 1
ATOM 948 C C . PHE A 1 117 ? 14.388 -8.148 -9.599 1.00 89.06 117 PHE A C 1
ATOM 950 O O . PHE A 1 117 ? 14.814 -7.007 -9.420 1.00 89.06 117 PHE A O 1
ATOM 957 N N . GLU A 1 118 ? 15.167 -9.237 -9.593 1.00 79.00 118 GLU A N 1
ATOM 958 C CA . GLU A 1 118 ? 16.636 -9.183 -9.462 1.00 79.00 118 GLU A CA 1
ATOM 959 C C . GLU A 1 118 ? 17.253 -8.218 -10.490 1.00 79.00 118 GLU A C 1
ATOM 961 O O . GLU A 1 118 ? 18.092 -7.384 -10.148 1.00 79.00 118 GLU A O 1
ATOM 966 N N . ASP A 1 119 ? 16.761 -8.277 -11.732 1.00 83.62 119 ASP A N 1
ATOM 967 C CA . ASP A 1 119 ? 17.125 -7.369 -12.814 1.00 83.62 119 ASP A CA 1
ATOM 968 C C . ASP A 1 119 ? 15.984 -6.414 -13.175 1.00 83.62 119 ASP A C 1
ATOM 970 O O . ASP A 1 119 ? 14.797 -6.764 -13.194 1.00 83.62 119 ASP A O 1
ATOM 974 N N . LYS A 1 120 ? 16.359 -5.191 -13.569 1.00 82.81 120 LYS A N 1
ATOM 975 C CA . LYS A 1 120 ? 15.410 -4.211 -14.101 1.00 82.81 120 LYS A CA 1
ATOM 976 C C . LYS A 1 120 ? 14.767 -4.753 -15.390 1.00 82.81 120 LYS A C 1
ATOM 978 O O . LYS A 1 120 ? 15.490 -5.043 -16.344 1.00 82.81 120 LYS A O 1
ATOM 983 N N . PRO A 1 121 ? 13.426 -4.791 -15.491 1.00 85.44 121 PRO A N 1
ATOM 984 C CA . PRO A 1 121 ? 12.755 -5.182 -16.725 1.00 85.44 121 PRO A CA 1
ATOM 985 C C . PRO A 1 121 ? 13.152 -4.300 -17.916 1.00 85.44 121 PRO A C 1
ATOM 987 O O . PRO A 1 121 ? 13.205 -3.073 -17.808 1.00 85.44 121 PRO A O 1
ATOM 990 N N . TYR A 1 122 ? 13.371 -4.927 -19.075 1.00 86.12 122 TYR A N 1
ATOM 991 C CA . TYR A 1 122 ? 13.730 -4.237 -20.320 1.00 86.12 122 TYR A CA 1
ATOM 992 C C . TYR A 1 122 ? 12.577 -3.434 -20.938 1.00 86.12 122 TYR A C 1
ATOM 994 O O . TYR A 1 122 ? 12.822 -2.535 -21.740 1.00 86.12 122 TYR A O 1
ATOM 1002 N N . SER A 1 123 ? 11.329 -3.748 -20.581 1.00 90.12 123 SER A N 1
ATOM 1003 C CA . SER A 1 123 ? 10.142 -3.036 -21.054 1.00 90.12 123 SER A CA 1
ATOM 1004 C C . SER A 1 123 ? 9.012 -3.070 -20.025 1.00 90.12 123 SER A C 1
ATOM 1006 O O . SER A 1 123 ? 9.027 -3.872 -19.084 1.00 90.12 123 SER A O 1
ATOM 1008 N N . ILE A 1 124 ? 8.015 -2.203 -20.216 1.00 88.38 124 ILE A N 1
ATOM 1009 C CA . ILE A 1 124 ? 6.838 -2.146 -19.346 1.00 88.38 124 ILE A CA 1
ATOM 1010 C C . ILE A 1 124 ? 5.942 -3.376 -19.514 1.00 88.38 124 ILE A C 1
ATOM 1012 O O . ILE A 1 124 ? 5.396 -3.878 -18.538 1.00 88.38 124 ILE A O 1
ATOM 1016 N N . GLU A 1 125 ? 5.848 -3.927 -20.722 1.00 91.69 125 GLU A N 1
ATOM 1017 C CA . GLU A 1 125 ? 5.102 -5.154 -21.000 1.00 91.69 125 GLU A CA 1
ATOM 1018 C C . GLU A 1 125 ? 5.707 -6.330 -20.232 1.00 91.69 125 GLU A C 1
ATOM 1020 O O . GLU A 1 125 ? 4.987 -7.103 -19.598 1.00 91.69 125 GLU A O 1
ATOM 1025 N N . MET A 1 126 ? 7.041 -6.433 -20.230 1.00 91.06 126 MET A N 1
ATOM 1026 C CA . MET A 1 126 ? 7.737 -7.470 -19.475 1.00 91.06 126 MET A CA 1
ATOM 1027 C C . MET A 1 126 ? 7.553 -7.283 -17.967 1.00 91.06 126 MET A C 1
ATOM 1029 O O . MET A 1 126 ? 7.332 -8.266 -17.259 1.00 91.06 126 MET A O 1
ATOM 1033 N N . PHE A 1 127 ? 7.583 -6.035 -17.482 1.00 92.62 127 PHE A N 1
ATOM 1034 C CA . PHE A 1 127 ? 7.256 -5.731 -16.090 1.00 92.62 127 PHE A CA 1
ATOM 1035 C C . PHE A 1 127 ? 5.844 -6.207 -15.729 1.00 92.62 127 PHE A C 1
ATOM 1037 O O . PHE A 1 127 ? 5.708 -6.962 -14.775 1.00 92.62 127 PHE A O 1
ATOM 1044 N N . ILE A 1 128 ? 4.816 -5.848 -16.505 1.00 93.62 128 ILE A N 1
ATOM 1045 C CA . ILE A 1 128 ? 3.417 -6.216 -16.222 1.00 93.62 128 ILE A CA 1
ATOM 1046 C C . ILE A 1 128 ? 3.237 -7.740 -16.188 1.00 93.62 128 ILE A C 1
ATOM 1048 O O . ILE A 1 128 ? 2.622 -8.267 -15.261 1.00 93.62 128 ILE A O 1
ATOM 1052 N N . ILE A 1 129 ? 3.801 -8.465 -17.162 1.00 93.31 129 ILE A N 1
ATOM 1053 C CA . ILE A 1 129 ? 3.712 -9.934 -17.219 1.00 93.31 129 ILE A CA 1
ATOM 1054 C C . ILE A 1 129 ? 4.367 -10.568 -15.988 1.00 93.31 129 ILE A C 1
ATOM 1056 O O . ILE A 1 129 ? 3.799 -11.471 -15.371 1.00 93.31 129 ILE A O 1
ATOM 1060 N N . ASN A 1 130 ? 5.566 -10.113 -15.627 1.00 93.94 130 ASN A N 1
ATOM 1061 C CA . ASN A 1 130 ? 6.300 -10.661 -14.490 1.00 93.94 130 ASN A CA 1
ATOM 1062 C C . ASN A 1 130 ? 5.658 -10.271 -13.156 1.00 93.94 130 ASN A C 1
ATOM 1064 O O . ASN A 1 130 ? 5.592 -11.102 -12.254 1.00 93.94 130 ASN A O 1
ATOM 1068 N N . PHE A 1 131 ? 5.119 -9.056 -13.056 1.00 95.56 131 PHE A N 1
ATOM 1069 C CA . PHE A 1 131 ? 4.385 -8.580 -11.890 1.00 95.56 131 PHE A CA 1
ATOM 1070 C C . PHE A 1 131 ? 3.140 -9.435 -11.653 1.00 95.56 131 PHE A C 1
ATOM 1072 O O . PHE A 1 131 ? 2.911 -9.893 -10.540 1.00 95.56 131 PHE A O 1
ATOM 1079 N N . PHE A 1 132 ? 2.368 -9.737 -12.699 1.00 95.00 132 PHE A N 1
ATOM 1080 C CA . PHE A 1 132 ? 1.206 -10.616 -12.574 1.00 95.00 132 PHE A CA 1
ATOM 1081 C C . PHE A 1 132 ? 1.591 -12.014 -12.059 1.00 95.00 132 PHE A C 1
ATOM 1083 O O . PHE A 1 132 ? 1.000 -12.504 -11.099 1.00 95.00 132 PHE A O 1
ATOM 1090 N N . LYS A 1 133 ? 2.642 -12.625 -12.627 1.00 94.56 133 LYS A N 1
ATOM 1091 C CA . LYS A 1 133 ? 3.164 -13.927 -12.162 1.00 94.56 133 LYS A CA 1
ATOM 1092 C C . LYS A 1 133 ? 3.629 -13.888 -10.704 1.00 94.56 133 LYS A C 1
ATOM 1094 O O . LYS A 1 133 ? 3.403 -14.849 -9.967 1.00 94.56 133 LYS A O 1
ATOM 1099 N N . MET A 1 134 ? 4.269 -12.791 -10.296 1.00 95.44 134 MET A N 1
ATOM 1100 C CA . MET A 1 134 ? 4.679 -12.563 -8.912 1.00 95.44 134 MET A CA 1
ATOM 1101 C C . MET A 1 134 ? 3.462 -12.584 -7.988 1.00 95.44 134 MET A C 1
ATOM 1103 O O . MET A 1 134 ? 3.429 -13.364 -7.042 1.00 95.44 134 MET A O 1
ATOM 1107 N N . ILE A 1 135 ? 2.440 -11.780 -8.286 1.00 95.69 135 ILE A N 1
ATOM 1108 C CA . ILE A 1 135 ? 1.223 -11.688 -7.469 1.00 95.69 135 ILE A CA 1
ATOM 1109 C C . ILE A 1 135 ? 0.508 -13.040 -7.366 1.00 95.69 135 ILE A C 1
ATOM 1111 O O . ILE A 1 135 ? 0.129 -13.445 -6.267 1.00 95.69 135 ILE A O 1
ATOM 1115 N N . ASP A 1 136 ? 0.391 -13.776 -8.472 1.00 94.38 136 ASP A N 1
ATOM 1116 C CA . ASP A 1 136 ? -0.186 -15.125 -8.480 1.00 94.38 136 ASP A CA 1
ATOM 1117 C C . ASP A 1 136 ? 0.584 -16.110 -7.594 1.00 94.38 136 ASP A C 1
ATOM 1119 O O . ASP A 1 136 ? -0.013 -17.010 -7.002 1.00 94.38 136 ASP A O 1
ATOM 1123 N N . THR A 1 137 ? 1.905 -15.962 -7.508 1.00 94.19 137 THR A N 1
ATOM 1124 C CA . THR A 1 137 ? 2.753 -16.802 -6.654 1.00 94.19 137 THR A CA 1
ATOM 1125 C C . THR A 1 137 ? 2.566 -16.425 -5.186 1.00 94.19 137 THR A C 1
ATOM 1127 O O . THR A 1 137 ? 2.245 -17.283 -4.368 1.00 94.19 137 THR A O 1
ATOM 1130 N N . LEU A 1 138 ? 2.646 -15.131 -4.861 1.00 92.75 138 LEU A N 1
ATOM 1131 C CA . LEU A 1 138 ? 2.489 -14.620 -3.495 1.00 92.75 138 LEU A CA 1
ATOM 1132 C C . LEU A 1 138 ? 1.124 -14.954 -2.882 1.00 92.75 138 LEU A C 1
ATOM 1134 O O . LEU A 1 138 ? 1.036 -15.288 -1.701 1.00 92.75 138 LEU A O 1
ATOM 1138 N N . ASN A 1 139 ? 0.060 -14.895 -3.683 1.00 87.25 139 ASN A N 1
ATOM 1139 C CA . ASN A 1 139 ? -1.291 -15.214 -3.226 1.00 87.25 139 ASN A CA 1
ATOM 1140 C C . ASN A 1 139 ? -1.514 -16.719 -2.991 1.00 87.25 139 ASN A C 1
ATOM 1142 O O . ASN A 1 139 ? -2.484 -17.072 -2.332 1.00 87.25 139 ASN A O 1
ATOM 1146 N N . LYS A 1 140 ? -0.662 -17.605 -3.528 1.00 87.06 140 LYS A N 1
ATOM 1147 C CA . LYS A 1 140 ? -0.702 -19.054 -3.239 1.00 87.06 140 LYS A CA 1
ATOM 1148 C C . LYS A 1 140 ? 0.066 -19.424 -1.970 1.00 87.06 140 LYS A C 1
ATOM 115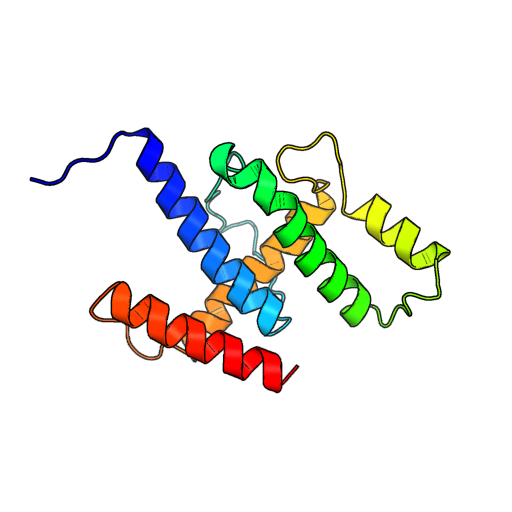0 O O . LYS A 1 140 ? -0.179 -20.485 -1.410 1.00 87.06 140 LYS A O 1
ATOM 1155 N N . GLU A 1 141 ? 1.014 -18.583 -1.564 1.00 76.06 141 GL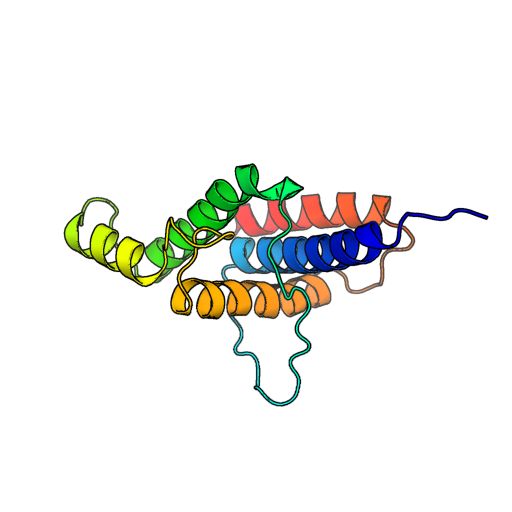U A N 1
ATOM 1156 C CA . GLU A 1 141 ? 1.827 -18.756 -0.353 1.00 76.06 141 GLU A CA 1
ATOM 1157 C C . GLU A 1 141 ? 1.180 -18.155 0.906 1.00 76.06 141 GLU A C 1
ATOM 1159 O O . GLU A 1 141 ? 1.622 -18.459 2.013 1.00 76.06 141 GLU A O 1
ATOM 1164 N N . SER A 1 142 ? 0.188 -17.274 0.729 1.00 62.44 142 SER A N 1
ATOM 1165 C CA . SER A 1 142 ? -0.545 -16.573 1.796 1.00 62.44 142 SER A CA 1
ATOM 1166 C C . SER A 1 142 ? -1.792 -17.328 2.232 1.00 62.44 142 SER A C 1
ATOM 1168 O O . SER A 1 142 ? -2.123 -17.224 3.432 1.00 62.44 142 SER A O 1
#

pLDDT: mean 83.33, std 12.38, range [40.75, 95.69]

Radius of gyration: 16.21 Å; chains: 1; bounding box: 36×37×47 Å

Secondary structure (DSSP, 8-state):
-----GGGHHHHHHHHHHHHHHHHHHHT------TTS---S-SS--GGGHHHHHHHHHHHHHHHHHHTT--TT-HHHHHHHHHHHB-TTSTTSB-HHHHHHHHHHHHHHHHHHHHH-SS--SSHHHHHHHHHHHHHHHHHH-

Sequence (142 aa):
MFRLPKEADTWFDFDIYYFCLIAGLSKGLKEAMPGSEVRDLILRFPQEYRAQSKIITALFLKKELDKMGVSLEDRKTVHETIKKYIDSESPSNLSEEGQKEINKYANGGIIVLKEYFEDKPYSIEMFIINFFKMIDTLNKES